Protein AF-A0A7K0G6G7-F1 (afdb_monomer_lite)

pLDDT: mean 78.41, std 18.88, range [44.56, 97.25]

Structure (mmCIF, N/CA/C/O backbone):
data_AF-A0A7K0G6G7-F1
#
_entry.id   AF-A0A7K0G6G7-F1
#
loop_
_atom_site.group_PDB
_atom_site.id
_atom_site.type_symbol
_atom_site.label_atom_id
_atom_site.label_alt_id
_atom_site.label_comp_id
_atom_site.label_asym_id
_atom_site.label_entity_id
_atom_site.label_seq_id
_atom_site.pdbx_PDB_ins_code
_atom_site.Cartn_x
_atom_site.Cartn_y
_atom_site.Cartn_z
_atom_site.occupancy
_atom_site.B_iso_or_equiv
_atom_site.auth_seq_id
_atom_site.auth_comp_id
_atom_site.auth_asym_id
_atom_site.auth_atom_id
_atom_site.pdbx_PDB_model_num
ATOM 1 N N . MET A 1 1 ? -9.820 31.672 31.619 1.00 44.56 1 MET A N 1
ATOM 2 C CA . MET A 1 1 ? -11.009 30.948 31.112 1.00 44.56 1 MET A CA 1
ATOM 3 C C . MET A 1 1 ? -11.027 31.130 29.596 1.00 44.56 1 MET A C 1
ATOM 5 O O . MET A 1 1 ? -11.254 32.236 29.153 1.00 44.56 1 MET A O 1
ATOM 9 N N . GLY A 1 2 ? -10.644 30.194 28.730 1.00 53.09 2 GLY A N 1
ATOM 10 C CA . GLY A 1 2 ? -10.609 28.737 28.858 1.00 53.09 2 GLY A CA 1
ATOM 11 C C . GLY A 1 2 ? -11.528 28.013 27.857 1.00 53.09 2 GLY A C 1
ATOM 12 O O . GLY A 1 2 ? -11.824 26.853 28.102 1.00 53.09 2 GLY A O 1
ATOM 13 N N . PHE A 1 3 ? -12.001 28.665 26.779 1.00 50.81 3 PHE A N 1
ATOM 14 C CA . PHE A 1 3 ? -13.060 28.095 25.923 1.00 50.81 3 PHE A CA 1
ATOM 15 C C . PHE A 1 3 ? -12.810 28.045 24.403 1.00 50.81 3 PHE A C 1
ATOM 17 O O . PHE A 1 3 ? -13.583 27.388 23.718 1.00 50.81 3 PHE A O 1
ATOM 24 N N . PHE A 1 4 ? -11.732 28.624 23.855 1.00 47.72 4 PHE A N 1
ATOM 25 C CA . PHE A 1 4 ? -11.501 28.607 22.392 1.00 47.72 4 PHE A CA 1
ATOM 26 C C . PHE A 1 4 ? -10.406 27.641 21.906 1.00 47.72 4 PHE A C 1
ATOM 28 O O . PHE A 1 4 ? -10.334 27.345 20.719 1.00 47.72 4 PHE A O 1
ATOM 35 N N . SER A 1 5 ? -9.588 27.074 22.796 1.00 47.06 5 SER A N 1
ATOM 36 C CA . SER A 1 5 ? -8.459 26.202 22.422 1.00 47.06 5 SER A CA 1
ATOM 37 C C . SER A 1 5 ? -8.811 24.716 22.243 1.00 47.06 5 SER A C 1
ATOM 39 O O . SER A 1 5 ? -7.920 23.899 22.033 1.00 47.06 5 SER A O 1
ATOM 41 N N . LYS A 1 6 ? -10.096 24.339 22.324 1.00 48.56 6 LYS A N 1
ATOM 42 C CA . LYS A 1 6 ? -10.555 22.939 22.198 1.00 48.56 6 LYS A CA 1
ATOM 43 C C . LYS A 1 6 ? -11.407 22.643 20.959 1.00 48.56 6 LYS A C 1
ATOM 45 O O . LYS A 1 6 ? -11.792 21.493 20.785 1.00 48.56 6 LYS A O 1
ATOM 50 N N . LEU A 1 7 ? -11.677 23.631 20.100 1.00 51.59 7 LEU A N 1
ATOM 51 C CA . LEU A 1 7 ? -12.555 23.450 18.932 1.00 51.59 7 LEU A CA 1
ATOM 52 C C . LEU A 1 7 ? -11.820 22.976 17.662 1.00 51.59 7 LEU A C 1
ATOM 54 O O . LEU A 1 7 ? -12.445 22.431 16.765 1.00 51.59 7 LEU A O 1
ATOM 58 N N . PHE A 1 8 ? -10.493 23.123 17.614 1.00 49.69 8 PHE A N 1
ATOM 59 C CA . PHE A 1 8 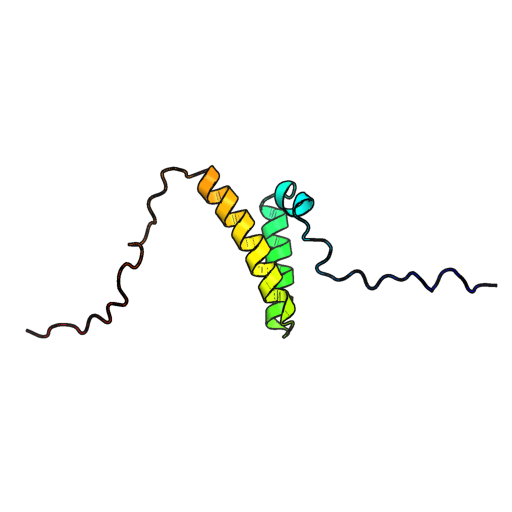? -9.630 22.663 16.517 1.00 49.69 8 PHE A CA 1
ATOM 60 C C . PHE A 1 8 ? -8.669 21.565 16.976 1.00 49.69 8 PHE A C 1
ATOM 62 O O . PHE A 1 8 ? -7.504 21.535 16.586 1.00 49.69 8 PHE A O 1
ATOM 69 N N . LYS A 1 9 ? -9.133 20.628 17.809 1.00 47.81 9 LYS A N 1
ATOM 70 C CA . LYS A 1 9 ? -8.472 19.322 17.830 1.00 47.81 9 LYS A CA 1
ATOM 71 C C . LYS A 1 9 ? -8.975 18.602 16.587 1.00 47.81 9 LYS A C 1
ATOM 73 O O . LYS A 1 9 ? -9.926 17.833 16.671 1.00 47.81 9 LYS A O 1
ATOM 78 N N . GLY A 1 10 ? -8.432 19.010 15.434 1.00 47.16 10 GLY A N 1
ATOM 79 C CA . GLY A 1 10 ? -8.714 18.385 14.156 1.00 47.16 10 GLY A CA 1
ATOM 80 C C . GLY A 1 10 ? -8.605 16.889 14.373 1.00 47.16 10 GLY A C 1
ATOM 81 O O . GLY A 1 10 ? -7.608 16.410 14.917 1.00 47.16 10 GLY A O 1
ATOM 82 N N . SER A 1 11 ? -9.667 16.161 14.058 1.00 49.06 11 SER A N 1
ATOM 83 C CA . SER A 1 11 ? -9.514 14.755 13.746 1.00 49.06 11 SER A CA 1
ATOM 84 C C . SER A 1 11 ? -8.616 14.732 12.514 1.00 49.06 11 SER A C 1
ATOM 86 O O . SER A 1 11 ? -9.127 14.824 11.404 1.00 49.06 11 SER A O 1
ATOM 88 N N . GLU A 1 12 ? -7.295 14.777 12.716 1.00 68.00 12 GLU A N 1
ATOM 89 C CA . GLU A 1 12 ? -6.324 14.537 11.657 1.00 68.00 12 GLU A CA 1
ATOM 90 C C . GLU A 1 12 ? -6.697 13.169 11.119 1.00 68.00 12 GLU A C 1
ATOM 92 O O . GLU A 1 12 ? -6.569 12.157 11.820 1.00 68.00 12 GLU A O 1
ATOM 97 N N . ASP A 1 13 ? -7.306 13.161 9.936 1.00 81.38 13 ASP A N 1
ATOM 98 C CA . ASP A 1 13 ? -7.620 11.915 9.289 1.00 81.38 13 ASP A CA 1
ATOM 99 C C . ASP A 1 13 ? -6.275 11.203 9.120 1.00 81.38 13 ASP A C 1
ATOM 101 O O . ASP A 1 13 ? -5.338 11.803 8.577 1.00 81.38 13 ASP A O 1
ATOM 105 N N . PRO A 1 14 ? -6.118 9.958 9.609 1.00 81.25 14 PRO A N 1
ATOM 106 C CA . PRO A 1 14 ? -4.845 9.252 9.510 1.00 81.25 14 PRO A CA 1
ATOM 107 C C . PRO A 1 14 ? -4.351 9.140 8.060 1.00 81.25 14 PRO A C 1
ATOM 109 O O . PRO A 1 14 ? -3.177 8.849 7.844 1.00 81.25 14 PRO A O 1
ATOM 112 N N . TYR A 1 15 ? -5.229 9.381 7.083 1.00 86.94 15 TYR A N 1
ATOM 113 C CA . TYR A 1 15 ? -4.932 9.345 5.667 1.00 86.94 15 TYR A CA 1
ATOM 114 C C . TYR A 1 15 ? -4.607 10.701 5.014 1.00 86.94 15 TYR A C 1
ATOM 116 O O . TYR A 1 15 ? -4.101 10.699 3.889 1.00 86.94 15 TYR A O 1
ATOM 124 N N . ASP A 1 16 ? -4.807 11.841 5.690 1.00 88.81 16 ASP A N 1
ATOM 125 C CA . ASP A 1 16 ? -4.536 13.181 5.127 1.00 88.81 16 ASP A CA 1
ATOM 126 C C . ASP A 1 16 ? -3.051 13.387 4.772 1.00 88.81 16 ASP A C 1
ATOM 128 O O . ASP A 1 16 ? -2.712 14.189 3.900 1.00 88.81 16 ASP A O 1
ATOM 132 N N . LYS A 1 17 ? -2.148 12.622 5.403 1.00 86.69 17 LYS A N 1
ATOM 133 C CA . LYS A 1 17 ? -0.704 12.629 5.117 1.00 86.69 17 LYS A CA 1
ATOM 134 C C . LYS A 1 17 ? -0.386 12.203 3.676 1.00 86.69 17 LYS A C 1
ATOM 136 O O . LYS A 1 17 ? 0.579 12.705 3.098 1.00 86.69 17 LYS A O 1
ATOM 141 N N . TYR A 1 18 ? -1.180 11.312 3.074 1.00 89.00 18 TYR A N 1
ATOM 142 C CA . TYR A 1 18 ? -0.872 10.642 1.799 1.00 89.00 18 TYR A CA 1
ATOM 143 C C . TYR A 1 18 ? -1.197 11.498 0.562 1.00 89.00 18 TYR A C 1
ATOM 145 O O . TYR A 1 18 ? -1.821 11.048 -0.399 1.00 89.00 18 TYR A O 1
ATOM 153 N N . THR A 1 19 ? -0.760 12.756 0.582 1.00 92.06 19 THR A N 1
ATOM 154 C CA . THR A 1 19 ? -0.862 13.683 -0.550 1.00 92.06 19 THR A CA 1
ATOM 155 C C . THR A 1 19 ? 0.123 13.325 -1.665 1.00 92.06 19 THR A C 1
ATOM 157 O O . THR A 1 19 ? 1.164 12.710 -1.428 1.00 92.06 19 THR A O 1
ATOM 160 N N . TYR A 1 20 ? -0.161 13.776 -2.890 1.00 90.25 20 TYR A N 1
ATOM 161 C CA . TYR A 1 20 ? 0.741 13.600 -4.036 1.00 90.25 20 TYR A CA 1
ATOM 162 C C . TYR A 1 20 ? 2.155 14.151 -3.777 1.00 90.25 20 TYR A C 1
ATOM 164 O O . TYR A 1 20 ? 3.151 13.518 -4.128 1.00 90.25 20 TYR A O 1
ATOM 172 N N . ASP A 1 21 ? 2.251 15.309 -3.122 1.00 92.44 21 ASP A N 1
ATOM 173 C CA . ASP A 1 21 ? 3.534 15.934 -2.804 1.00 92.44 21 ASP A CA 1
ATOM 174 C C . ASP A 1 21 ? 4.351 15.110 -1.811 1.00 92.44 21 ASP A C 1
ATOM 176 O O . ASP A 1 21 ? 5.569 14.998 -1.973 1.00 92.44 21 ASP A O 1
ATOM 180 N N . TRP A 1 22 ? 3.695 14.527 -0.804 1.00 94.69 22 TRP A N 1
ATOM 181 C CA . TRP A 1 22 ? 4.349 13.625 0.139 1.00 94.69 22 TRP A CA 1
ATOM 182 C C . TRP A 1 22 ? 4.818 12.354 -0.577 1.00 94.69 22 TRP A C 1
ATOM 184 O O . TRP A 1 22 ? 6.009 12.052 -0.560 1.00 94.69 22 TRP A O 1
ATOM 194 N N . LEU A 1 23 ? 3.928 11.700 -1.334 1.00 94.19 23 LEU A N 1
ATOM 195 C CA . LEU A 1 23 ? 4.236 10.486 -2.100 1.00 94.19 23 LEU A CA 1
ATOM 196 C C . LEU A 1 23 ? 5.436 10.657 -3.026 1.00 94.19 23 LEU A C 1
ATOM 198 O O . LEU A 1 23 ? 6.217 9.728 -3.179 1.00 94.19 23 LEU A O 1
ATOM 202 N N . LYS A 1 24 ? 5.609 11.829 -3.644 1.00 91.75 24 LYS A N 1
ATOM 203 C CA . LYS A 1 24 ? 6.725 12.098 -4.561 1.00 91.75 24 LYS A CA 1
ATOM 204 C C . LYS A 1 24 ? 8.044 12.395 -3.841 1.00 91.75 24 LYS A C 1
ATOM 206 O O . LYS A 1 24 ? 9.105 12.124 -4.399 1.00 91.75 24 LYS A O 1
ATOM 211 N N . LYS A 1 25 ? 7.990 12.989 -2.646 1.00 94.38 25 LYS A N 1
ATOM 212 C CA . LYS A 1 25 ? 9.176 13.407 -1.879 1.00 94.38 25 LYS A CA 1
ATOM 213 C C . LYS A 1 25 ? 9.687 12.322 -0.934 1.00 94.38 25 LYS A C 1
ATOM 215 O O . LYS A 1 25 ? 10.878 12.318 -0.638 1.00 94.38 25 LYS A O 1
ATOM 220 N N . SER A 1 26 ? 8.819 11.421 -0.478 1.00 94.94 26 SER A N 1
ATOM 221 C CA . SER A 1 26 ? 9.191 10.397 0.496 1.00 94.94 26 SER A CA 1
ATOM 222 C C . SER A 1 26 ? 10.171 9.365 -0.070 1.00 94.94 26 SER A C 1
ATOM 224 O O . SER A 1 26 ? 10.016 8.929 -1.223 1.00 94.94 26 SER A O 1
ATOM 226 N N . PRO A 1 27 ? 11.181 8.956 0.719 1.00 94.25 27 PRO A N 1
ATOM 227 C CA . PRO A 1 27 ? 12.087 7.873 0.360 1.00 94.25 27 PRO A CA 1
ATOM 228 C C . PRO A 1 27 ? 11.351 6.528 0.336 1.00 94.25 27 PRO A C 1
ATOM 230 O O . PRO A 1 27 ? 10.267 6.385 0.899 1.00 94.25 27 PRO A O 1
ATOM 233 N N . GLU A 1 28 ? 11.939 5.538 -0.334 1.00 90.81 28 GLU A N 1
ATOM 234 C CA . GLU A 1 28 ? 11.331 4.209 -0.488 1.00 90.81 28 GLU A CA 1
ATOM 235 C C . GLU A 1 28 ? 11.087 3.509 0.858 1.00 90.81 28 GLU A C 1
ATOM 237 O O . GLU A 1 28 ? 10.007 2.965 1.062 1.00 90.81 28 GLU A O 1
ATOM 242 N N . GLU A 1 29 ? 12.023 3.631 1.803 1.00 93.75 29 GLU A N 1
ATOM 243 C CA . GLU A 1 29 ? 11.890 3.094 3.166 1.00 93.75 29 GLU A CA 1
ATOM 244 C C . GLU A 1 29 ? 10.678 3.684 3.907 1.00 93.75 29 GLU A C 1
ATOM 246 O O . GLU A 1 29 ? 9.889 2.943 4.489 1.00 93.75 29 GLU A O 1
ATOM 251 N N . GLU A 1 30 ? 10.459 5.005 3.823 1.00 94.69 30 GLU A N 1
ATOM 252 C CA . GLU A 1 30 ? 9.296 5.649 4.457 1.00 94.69 30 GLU A CA 1
ATOM 253 C C . GLU A 1 30 ? 7.984 5.189 3.803 1.00 94.69 30 GLU A C 1
ATOM 255 O O . GLU A 1 30 ? 6.986 4.974 4.493 1.00 94.69 30 GLU A O 1
ATOM 260 N N . LEU A 1 31 ? 7.973 5.003 2.476 1.00 93.69 31 LEU A N 1
ATOM 261 C CA . LEU A 1 31 ? 6.804 4.463 1.779 1.00 93.69 31 LEU A CA 1
ATOM 262 C C . LEU A 1 31 ? 6.479 3.039 2.247 1.00 93.69 31 LEU A C 1
ATOM 264 O O . LEU A 1 31 ? 5.301 2.724 2.407 1.00 93.69 31 LEU A O 1
ATOM 268 N N . ASP A 1 32 ? 7.486 2.199 2.492 1.00 93.69 32 ASP A N 1
ATOM 269 C CA . ASP A 1 32 ? 7.296 0.834 2.992 1.00 93.69 32 ASP A CA 1
ATOM 270 C C . ASP A 1 32 ? 6.796 0.783 4.434 1.00 93.69 32 ASP A C 1
ATOM 272 O O . ASP A 1 32 ? 5.854 0.045 4.739 1.00 93.69 32 ASP A O 1
ATOM 276 N N . GLU A 1 33 ? 7.360 1.611 5.311 1.00 95.69 33 GLU A N 1
ATOM 277 C CA . GLU A 1 33 ? 6.893 1.729 6.692 1.00 95.69 33 GLU A CA 1
ATOM 278 C C . GLU A 1 33 ? 5.436 2.198 6.766 1.00 95.69 33 GLU A C 1
ATOM 280 O O . GLU A 1 33 ? 4.625 1.641 7.510 1.00 95.69 33 GLU A O 1
ATOM 285 N N . GLU A 1 34 ? 5.079 3.230 6.000 1.00 94.69 34 GLU A N 1
ATOM 286 C CA . GLU A 1 34 ? 3.713 3.753 5.972 1.00 94.69 34 GLU A CA 1
ATOM 287 C C . GLU A 1 34 ? 2.739 2.764 5.340 1.00 94.69 34 GLU A C 1
ATOM 289 O O . GLU A 1 34 ? 1.647 2.549 5.872 1.00 94.69 34 GLU A O 1
ATOM 294 N N . ARG A 1 35 ? 3.145 2.0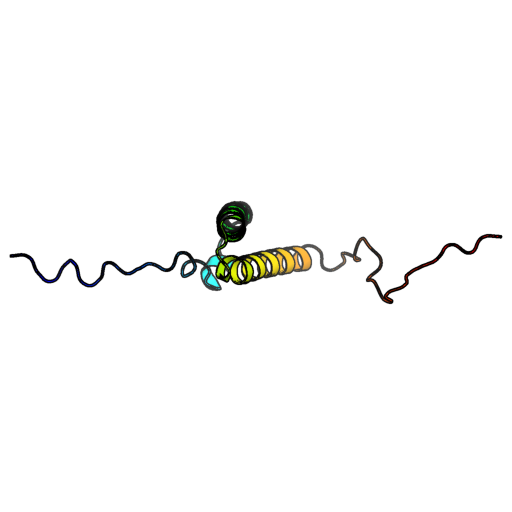86 4.264 1.00 95.56 35 ARG A N 1
ATOM 295 C CA . ARG A 1 35 ? 2.358 1.010 3.664 1.00 95.56 35 ARG A CA 1
ATOM 296 C C . ARG A 1 35 ? 2.032 -0.080 4.680 1.00 95.56 35 ARG A C 1
ATOM 298 O O . ARG A 1 35 ? 0.886 -0.523 4.731 1.00 95.56 35 ARG A O 1
ATOM 305 N N . GLU A 1 36 ? 2.991 -0.489 5.511 1.00 97.25 36 GLU A N 1
ATOM 306 C CA . GLU A 1 36 ? 2.749 -1.503 6.543 1.00 97.25 36 GLU A CA 1
ATOM 307 C C . GLU A 1 36 ? 1.764 -1.014 7.614 1.00 97.25 36 GLU A C 1
ATOM 309 O O . GLU A 1 36 ? 0.861 -1.757 8.006 1.00 97.25 36 GLU A O 1
ATOM 314 N N . LYS A 1 37 ? 1.840 0.258 8.028 1.00 95.50 37 LYS A N 1
ATOM 315 C CA . LYS A 1 37 ? 0.851 0.849 8.951 1.00 95.50 37 LYS A CA 1
ATOM 316 C C . LYS A 1 37 ? -0.561 0.800 8.368 1.00 95.50 37 LYS A C 1
ATOM 318 O O . LYS A 1 37 ? -1.502 0.426 9.071 1.00 95.50 37 LYS A O 1
ATOM 323 N N . ILE A 1 38 ? -0.723 1.150 7.092 1.00 94.88 38 ILE A N 1
ATOM 324 C CA . ILE A 1 38 ? -2.023 1.090 6.410 1.00 94.88 38 ILE A CA 1
ATOM 325 C C . ILE A 1 38 ? -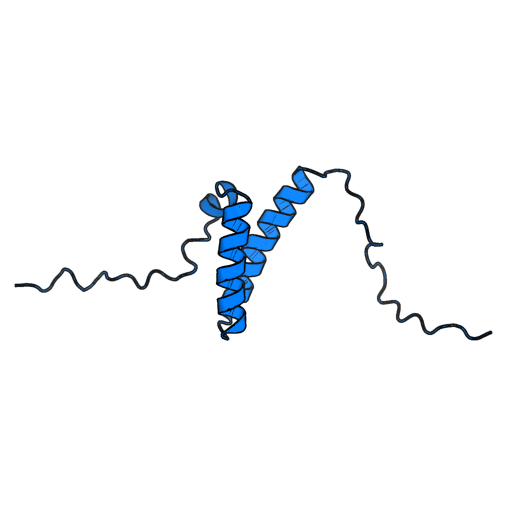2.480 -0.366 6.256 1.00 94.88 38 ILE A C 1
ATOM 327 O O . ILE A 1 38 ? -3.650 -0.664 6.486 1.00 94.88 38 ILE A O 1
ATOM 331 N N . ARG A 1 39 ? -1.571 -1.300 5.945 1.00 96.56 39 ARG A N 1
ATOM 332 C CA . ARG A 1 39 ? -1.889 -2.733 5.844 1.00 96.56 39 ARG A CA 1
ATOM 333 C C . ARG A 1 39 ? -2.436 -3.270 7.162 1.00 96.56 39 ARG A C 1
ATOM 335 O O . ARG A 1 39 ? -3.439 -3.978 7.159 1.00 96.56 39 ARG A O 1
ATOM 342 N N . LEU A 1 40 ? -1.824 -2.902 8.287 1.00 97.06 40 LEU A N 1
ATOM 343 C CA . LEU A 1 40 ? -2.311 -3.276 9.615 1.00 97.06 40 LEU A CA 1
ATOM 344 C C . LEU A 1 40 ? -3.696 -2.680 9.910 1.00 97.06 40 LEU A C 1
ATOM 346 O O . LEU A 1 40 ? -4.549 -3.388 10.443 1.00 97.06 40 LEU A O 1
ATOM 350 N N . ARG A 1 41 ? -3.964 -1.429 9.505 1.00 94.75 41 ARG A N 1
ATOM 351 C CA . ARG A 1 41 ? -5.307 -0.820 9.605 1.00 94.75 41 ARG A CA 1
ATOM 352 C C . ARG A 1 41 ? -6.337 -1.573 8.767 1.00 94.75 41 ARG A C 1
ATOM 354 O O . ARG A 1 41 ? -7.402 -1.910 9.282 1.00 94.75 41 ARG A O 1
ATOM 361 N N . HIS A 1 42 ? -5.995 -1.918 7.529 1.00 95.12 42 HIS A N 1
ATOM 362 C CA . HIS A 1 42 ? -6.846 -2.735 6.668 1.00 95.12 42 HIS A CA 1
ATOM 363 C C . HIS A 1 42 ? -7.158 -4.089 7.323 1.00 95.12 42 HIS A C 1
ATOM 365 O O . HIS A 1 42 ? -8.317 -4.475 7.438 1.00 95.12 42 HIS A O 1
ATOM 371 N N . CYS A 1 43 ? -6.138 -4.775 7.854 1.00 95.12 43 CYS A N 1
ATOM 372 C CA . CYS A 1 43 ? -6.314 -6.029 8.591 1.00 95.12 43 CYS A CA 1
ATOM 373 C C . CYS A 1 43 ? -7.154 -5.880 9.870 1.00 95.12 43 CYS A C 1
ATOM 375 O O . CYS A 1 43 ? -7.747 -6.859 10.313 1.00 95.12 43 CYS A O 1
ATOM 377 N N . SER A 1 44 ? -7.222 -4.683 10.457 1.00 95.62 44 SER A N 1
ATOM 378 C CA . SER A 1 44 ? -8.084 -4.387 11.608 1.00 95.62 44 SER A CA 1
ATOM 379 C C . SER A 1 44 ? -9.537 -4.057 11.235 1.00 95.62 44 SER A C 1
ATOM 381 O O . SER A 1 44 ? -10.345 -3.811 12.127 1.00 95.62 44 SER A O 1
ATOM 383 N N . GLY A 1 45 ? -9.876 -4.074 9.940 1.00 93.69 45 GLY A N 1
ATOM 384 C CA . GLY A 1 45 ? -11.228 -3.825 9.433 1.00 93.69 45 GLY A CA 1
ATOM 385 C C . GLY A 1 45 ? -11.486 -2.392 8.963 1.00 93.69 45 GLY A C 1
ATOM 386 O O . GLY A 1 45 ? -12.640 -2.022 8.769 1.00 93.69 45 GLY A O 1
ATOM 387 N N . ASP A 1 46 ? -10.447 -1.572 8.778 1.00 95.12 46 ASP A N 1
ATOM 388 C CA . ASP A 1 46 ? -10.603 -0.246 8.174 1.00 95.12 46 ASP A CA 1
ATOM 389 C C . ASP A 1 46 ? -10.752 -0.366 6.648 1.00 95.12 46 ASP A C 1
ATOM 391 O O . ASP A 1 46 ? -9.776 -0.549 5.917 1.00 95.12 46 ASP A O 1
ATOM 395 N N . GLU A 1 47 ? -11.985 -0.241 6.161 1.00 92.88 47 GLU A N 1
ATOM 396 C CA . GLU A 1 47 ? -12.324 -0.337 4.735 1.00 92.88 47 GLU A CA 1
ATOM 397 C C . GLU A 1 47 ? -11.653 0.757 3.886 1.00 92.88 47 GLU A C 1
ATOM 399 O O . GLU A 1 47 ? -11.354 0.546 2.708 1.00 92.88 47 GLU A O 1
ATOM 404 N N . ARG A 1 48 ? -11.356 1.923 4.478 1.00 93.25 48 ARG A N 1
ATOM 405 C CA . ARG A 1 48 ? -10.719 3.044 3.769 1.00 93.25 48 ARG A CA 1
ATOM 406 C C . ARG A 1 48 ? -9.247 2.771 3.492 1.00 93.25 48 ARG A C 1
ATOM 408 O O . ARG A 1 48 ? -8.702 3.282 2.514 1.00 93.25 48 ARG A O 1
ATOM 415 N N . ALA A 1 49 ? -8.608 1.950 4.325 1.00 93.81 49 ALA A N 1
ATOM 416 C CA . ALA A 1 49 ? -7.189 1.633 4.229 1.00 93.81 49 ALA A CA 1
ATOM 417 C C . ALA A 1 49 ? -6.812 1.047 2.861 1.00 93.81 49 ALA A C 1
ATOM 419 O O . ALA A 1 49 ? -5.737 1.348 2.344 1.00 93.81 49 ALA A O 1
ATOM 420 N N . MET A 1 50 ? -7.704 0.268 2.237 1.00 93.56 50 MET A N 1
ATOM 421 C CA . MET A 1 50 ? -7.428 -0.344 0.936 1.00 93.56 50 MET A CA 1
ATOM 422 C C . MET A 1 50 ? -7.176 0.705 -0.155 1.00 93.56 50 MET A C 1
ATOM 424 O O . MET A 1 50 ? -6.213 0.595 -0.910 1.00 93.56 50 MET A O 1
ATOM 428 N N . HIS A 1 51 ? -7.973 1.776 -0.197 1.00 94.44 51 HIS A N 1
ATOM 429 C CA . HIS A 1 51 ? -7.741 2.874 -1.137 1.00 94.44 51 HIS A CA 1
ATOM 430 C C . HIS A 1 51 ? -6.335 3.476 -0.969 1.00 94.44 51 HIS A C 1
ATOM 432 O O . HIS A 1 51 ? -5.637 3.722 -1.950 1.00 94.44 51 HIS A O 1
ATOM 438 N N . HIS A 1 52 ? -5.884 3.666 0.271 1.00 94.56 52 HIS A N 1
ATOM 439 C CA . HIS A 1 52 ? -4.578 4.269 0.536 1.00 94.56 52 HIS A CA 1
ATOM 440 C C . HIS A 1 52 ? -3.402 3.307 0.305 1.00 94.56 52 HIS A C 1
ATOM 442 O O . HIS A 1 52 ? -2.329 3.763 -0.090 1.00 94.56 52 HIS A O 1
ATOM 448 N N . LEU A 1 53 ? -3.604 1.991 0.448 1.00 94.75 53 LEU A N 1
ATOM 449 C CA . LEU A 1 53 ? -2.631 0.988 -0.006 1.00 94.75 53 LEU A CA 1
ATOM 450 C C . LEU A 1 53 ? -2.400 1.083 -1.514 1.00 94.75 53 LEU A C 1
ATOM 452 O O . LEU A 1 53 ? -1.254 1.166 -1.948 1.00 94.75 53 LEU A O 1
ATOM 456 N N . ASP A 1 54 ? -3.476 1.135 -2.302 1.00 93.94 54 ASP A N 1
ATOM 457 C CA . ASP A 1 54 ? -3.395 1.251 -3.763 1.00 93.94 54 ASP A CA 1
ATOM 458 C C . ASP A 1 54 ? -2.680 2.541 -4.194 1.00 93.94 54 ASP A C 1
ATOM 460 O O . ASP A 1 54 ? -1.865 2.530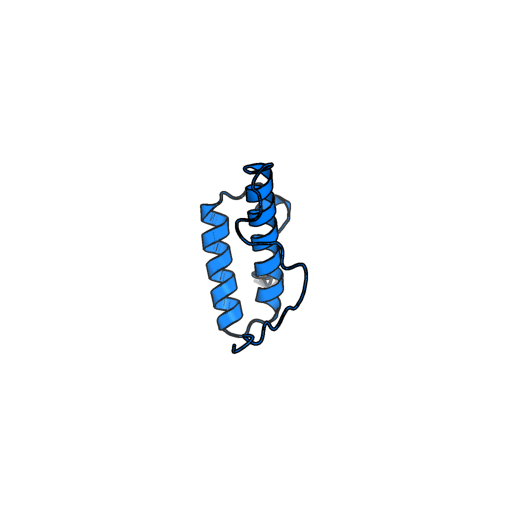 -5.115 1.00 93.94 54 ASP A O 1
ATOM 464 N N . VAL A 1 55 ? -2.907 3.651 -3.487 1.00 94.62 55 VAL A N 1
ATOM 465 C CA . VAL A 1 55 ? -2.199 4.914 -3.743 1.00 94.62 55 VAL A CA 1
ATOM 466 C C . VAL A 1 55 ? -0.680 4.768 -3.566 1.00 94.62 55 VAL A C 1
ATOM 468 O O . VAL A 1 55 ? 0.073 5.192 -4.448 1.00 94.62 55 VAL A O 1
ATOM 471 N N . ILE A 1 56 ? -0.216 4.151 -2.472 1.00 94.19 56 ILE A N 1
ATOM 472 C CA . ILE A 1 56 ? 1.223 3.928 -2.251 1.00 94.19 56 ILE A CA 1
ATOM 473 C C . ILE A 1 56 ? 1.780 2.923 -3.269 1.00 94.19 56 ILE A C 1
ATOM 475 O O . ILE A 1 56 ? 2.825 3.177 -3.872 1.00 94.19 56 ILE A O 1
ATOM 479 N N . ASP A 1 57 ? 1.072 1.822 -3.522 1.00 93.75 57 ASP A N 1
ATOM 480 C CA . ASP A 1 57 ? 1.509 0.775 -4.452 1.00 93.75 57 ASP A CA 1
ATOM 481 C C . ASP A 1 57 ? 1.648 1.301 -5.887 1.00 93.75 57 ASP A C 1
ATOM 483 O O . ASP A 1 57 ? 2.608 0.967 -6.590 1.00 93.75 57 ASP A O 1
ATOM 487 N N . ARG A 1 58 ? 0.753 2.195 -6.321 1.00 93.06 58 ARG A N 1
ATOM 488 C CA . ARG A 1 58 ? 0.863 2.874 -7.621 1.00 93.06 58 ARG A CA 1
ATOM 489 C C . ARG A 1 58 ? 2.093 3.760 -7.715 1.00 93.06 58 ARG A C 1
ATOM 491 O O . ARG A 1 58 ? 2.755 3.744 -8.752 1.00 93.06 58 ARG A O 1
ATOM 498 N N . GLU A 1 59 ? 2.411 4.517 -6.667 1.00 93.62 59 GLU A N 1
ATOM 499 C CA . GLU A 1 59 ? 3.608 5.360 -6.656 1.00 93.62 59 GLU A CA 1
ATOM 500 C C . GLU A 1 59 ? 4.882 4.508 -6.700 1.00 93.62 59 GLU A C 1
ATOM 502 O O . GLU A 1 59 ? 5.771 4.776 -7.513 1.00 93.62 59 GLU A O 1
ATOM 507 N N . LYS A 1 60 ? 4.948 3.427 -5.913 1.00 91.19 60 LYS A N 1
ATOM 508 C CA . LYS A 1 60 ? 6.067 2.475 -5.966 1.00 91.19 60 LYS A CA 1
ATOM 509 C C . LYS A 1 60 ? 6.218 1.852 -7.356 1.00 91.19 60 LYS A C 1
ATOM 511 O O . LYS A 1 60 ? 7.314 1.840 -7.910 1.00 91.19 60 LYS A O 1
ATOM 516 N N . ASN A 1 61 ? 5.118 1.411 -7.966 1.00 89.12 61 ASN A N 1
ATOM 517 C CA . ASN A 1 61 ? 5.125 0.846 -9.316 1.00 89.12 61 ASN A CA 1
ATOM 518 C C . ASN A 1 61 ? 5.559 1.882 -10.371 1.00 89.12 61 ASN A C 1
ATOM 520 O O . ASN A 1 61 ? 6.352 1.578 -11.261 1.00 89.12 61 ASN A O 1
ATOM 524 N N . ARG A 1 62 ? 5.107 3.139 -10.253 1.00 91.19 62 ARG A N 1
ATOM 525 C CA . ARG A 1 62 ? 5.546 4.244 -11.121 1.00 91.19 62 ARG A CA 1
ATOM 526 C C . ARG A 1 62 ? 7.060 4.452 -11.037 1.00 91.19 62 ARG A C 1
ATOM 528 O O . ARG A 1 62 ? 7.701 4.598 -12.076 1.00 91.19 62 ARG A O 1
ATOM 535 N N . ARG A 1 63 ? 7.627 4.452 -9.824 1.00 90.56 63 ARG A N 1
ATOM 536 C CA . ARG A 1 63 ? 9.078 4.573 -9.593 1.00 90.56 63 ARG A CA 1
ATOM 537 C C . ARG A 1 63 ? 9.842 3.386 -10.175 1.00 90.56 63 ARG A C 1
ATOM 539 O O . ARG A 1 63 ? 10.821 3.600 -10.881 1.00 90.56 63 ARG A O 1
ATOM 546 N N . TYR A 1 64 ? 9.354 2.167 -9.949 1.00 86.81 64 TYR A N 1
ATOM 547 C CA . TYR A 1 64 ? 9.945 0.944 -10.491 1.00 86.81 64 TYR A CA 1
ATOM 548 C C . TYR A 1 64 ? 9.991 0.955 -12.025 1.00 86.81 64 TYR A C 1
ATOM 550 O O . TYR A 1 64 ? 11.044 0.735 -12.615 1.00 86.81 64 TYR A O 1
ATOM 558 N N . LYS A 1 65 ? 8.877 1.298 -12.685 1.00 86.44 65 LYS A N 1
ATOM 559 C CA . LYS A 1 65 ? 8.816 1.419 -14.152 1.00 86.44 65 LYS A CA 1
ATOM 560 C C . LYS A 1 65 ? 9.734 2.511 -14.696 1.00 86.44 65 LYS A C 1
ATOM 562 O O . LYS A 1 65 ? 10.290 2.353 -15.774 1.00 86.44 65 LYS A O 1
ATOM 567 N N . ALA A 1 66 ? 9.894 3.616 -13.967 1.00 87.56 66 ALA A N 1
ATOM 568 C CA . ALA A 1 66 ? 10.800 4.688 -14.369 1.00 87.56 66 ALA A CA 1
ATOM 569 C C . ALA A 1 66 ? 12.279 4.269 -14.290 1.00 87.56 66 ALA A C 1
ATOM 571 O O . ALA A 1 66 ? 13.072 4.724 -15.110 1.00 87.56 66 ALA A O 1
ATOM 572 N N . SER A 1 67 ? 12.652 3.411 -13.332 1.00 86.19 67 SER A N 1
ATOM 573 C CA . SER A 1 67 ? 14.013 2.867 -13.220 1.00 86.19 67 SER A CA 1
ATOM 574 C C . SER A 1 67 ? 14.256 1.626 -14.083 1.00 86.19 67 SER A C 1
ATOM 576 O O . SER A 1 67 ? 15.408 1.310 -14.364 1.00 86.19 67 SER A O 1
ATOM 578 N N . HIS A 1 68 ? 13.194 0.956 -14.539 1.00 80.00 68 HIS A N 1
ATOM 579 C CA . HIS A 1 68 ? 13.253 -0.235 -15.387 1.00 80.00 68 HIS A CA 1
ATOM 580 C C . HIS A 1 68 ? 12.377 -0.059 -16.643 1.00 80.00 68 HIS A C 1
ATOM 582 O O . HIS A 1 68 ? 11.374 -0.759 -16.797 1.00 80.00 68 HIS A O 1
ATOM 588 N N . PRO A 1 69 ? 12.721 0.875 -17.549 1.00 75.31 69 PRO A N 1
ATOM 589 C CA . PRO A 1 69 ? 11.916 1.145 -18.743 1.00 75.31 69 PRO A CA 1
ATOM 590 C C . PRO A 1 69 ? 11.831 -0.063 -19.690 1.00 75.31 69 PRO A C 1
ATOM 592 O O . PRO A 1 69 ? 10.804 -0.252 -20.337 1.00 75.31 69 PRO A O 1
ATOM 595 N N . ASP A 1 70 ? 12.869 -0.905 -19.700 1.00 76.44 70 ASP A N 1
ATOM 596 C CA . ASP A 1 70 ? 12.977 -2.110 -20.533 1.00 76.44 70 ASP A CA 1
ATOM 597 C C . ASP A 1 70 ? 12.675 -3.402 -19.753 1.00 76.44 70 ASP A C 1
ATOM 599 O O . ASP A 1 70 ? 12.981 -4.500 -20.217 1.00 76.44 70 ASP A O 1
ATOM 603 N N . SER A 1 71 ? 12.110 -3.299 -18.542 1.00 68.19 71 SER A N 1
ATOM 604 C CA . SER A 1 71 ? 11.673 -4.478 -17.789 1.00 68.19 71 SER A CA 1
ATOM 605 C C . SER A 1 71 ? 10.534 -5.149 -18.554 1.00 68.19 71 SER A C 1
ATOM 607 O O . SER A 1 71 ? 9.374 -4.734 -18.453 1.00 68.19 71 SER A O 1
ATOM 609 N N . GLU A 1 72 ? 10.845 -6.222 -19.278 1.00 62.09 72 GLU A N 1
ATOM 610 C CA . GLU A 1 72 ? 9.816 -7.159 -19.702 1.00 62.09 72 GLU A CA 1
ATOM 611 C C . GLU A 1 72 ? 9.130 -7.721 -18.449 1.00 62.09 72 GLU A C 1
ATOM 613 O O . GLU A 1 72 ? 9.801 -8.028 -17.457 1.00 62.09 72 GLU A O 1
ATOM 618 N N . PRO A 1 73 ? 7.792 -7.830 -18.434 1.00 60.00 73 PRO A N 1
ATOM 619 C CA . PRO A 1 73 ? 7.109 -8.467 -17.324 1.00 60.00 73 PRO A CA 1
ATOM 620 C C . PRO A 1 73 ? 7.671 -9.886 -17.171 1.00 60.00 73 PRO A C 1
ATOM 622 O O . PRO A 1 73 ? 7.561 -10.707 -18.075 1.00 60.00 73 PRO A O 1
ATOM 625 N N . GLY A 1 74 ? 8.282 -10.175 -16.015 1.00 56.25 74 GLY A N 1
ATOM 626 C CA . GLY A 1 74 ? 8.909 -11.475 -15.720 1.00 56.25 74 GLY A CA 1
ATOM 627 C C . GLY A 1 74 ? 7.932 -12.659 -15.678 1.00 56.25 74 GLY A C 1
ATOM 628 O O . GLY A 1 74 ? 8.336 -13.793 -15.444 1.00 56.25 74 GLY A O 1
ATOM 629 N N . TYR A 1 75 ? 6.650 -12.389 -15.915 1.00 54.91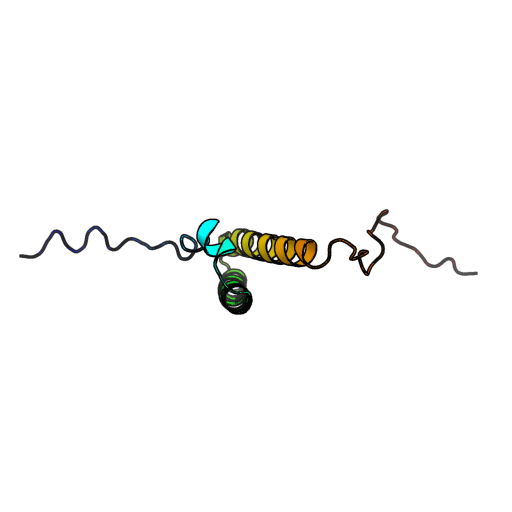 75 TYR A N 1
ATOM 630 C CA . TYR A 1 75 ? 5.603 -13.359 -16.173 1.00 54.91 75 TYR A CA 1
ATOM 631 C C . TYR A 1 75 ? 4.932 -12.992 -17.496 1.00 54.91 75 TYR A C 1
ATOM 633 O O . TYR A 1 75 ? 4.763 -11.798 -17.770 1.00 54.91 75 TYR A O 1
ATOM 641 N N . PRO A 1 76 ? 4.489 -13.979 -18.295 1.00 59.84 76 PRO A N 1
ATOM 642 C CA . PRO A 1 76 ? 3.644 -13.701 -19.444 1.00 59.84 76 PRO A CA 1
ATOM 643 C C . PRO A 1 76 ? 2.494 -12.804 -18.992 1.00 59.84 76 PRO A C 1
ATOM 645 O O . PRO A 1 76 ? 1.778 -13.148 -18.050 1.00 59.84 76 PRO A O 1
ATOM 648 N N . VAL A 1 77 ? 2.323 -11.647 -19.637 1.00 54.22 77 VAL A N 1
ATOM 649 C CA . VAL A 1 77 ? 1.122 -10.830 -19.437 1.00 54.22 77 VAL A CA 1
ATOM 650 C C . VAL A 1 77 ? -0.037 -11.763 -19.738 1.00 54.22 77 VAL A C 1
ATOM 652 O O . VAL A 1 77 ? -0.126 -12.238 -20.870 1.00 54.22 77 VAL A O 1
ATOM 655 N N . HIS A 1 78 ? -0.836 -12.118 -18.727 1.00 54.50 78 HIS A N 1
ATOM 656 C CA . HIS A 1 78 ? -1.922 -13.078 -18.888 1.00 54.50 78 HIS A CA 1
ATOM 657 C C . HIS A 1 78 ? -2.846 -12.558 -19.985 1.00 54.50 78 HIS A C 1
ATOM 659 O O . HIS A 1 78 ? -3.641 -11.649 -19.763 1.00 54.50 78 HIS A O 1
ATOM 665 N N . ARG A 1 79 ? -2.676 -13.074 -21.202 1.00 52.66 79 ARG A N 1
ATOM 666 C CA . ARG A 1 79 ? -3.462 -12.629 -22.348 1.00 52.66 79 ARG A CA 1
ATOM 667 C C . ARG A 1 79 ? -4.846 -13.251 -22.326 1.00 52.66 79 ARG A C 1
ATOM 669 O O . ARG A 1 79 ? -5.762 -12.698 -22.915 1.00 52.66 79 ARG A O 1
ATOM 676 N N . GLU A 1 80 ? -5.010 -14.377 -21.642 1.00 56.94 80 GLU A N 1
ATOM 677 C CA . GLU A 1 80 ? -6.180 -15.228 -21.787 1.00 56.94 80 GLU A CA 1
ATOM 678 C C . GLU A 1 80 ? -6.410 -15.926 -20.444 1.00 56.94 80 GLU A C 1
ATOM 680 O O . GLU A 1 80 ? -5.477 -16.487 -19.864 1.00 56.94 80 GLU A O 1
ATOM 685 N N . HIS A 1 81 ? -7.637 -15.872 -19.923 1.00 56.72 81 HIS A N 1
ATOM 686 C CA . HIS A 1 81 ? -8.088 -16.715 -18.816 1.00 56.72 81 HIS A CA 1
ATOM 687 C C . HIS A 1 81 ? -8.109 -18.181 -19.283 1.00 56.72 81 HIS A C 1
ATOM 689 O O . HIS A 1 81 ? -9.161 -18.750 -19.556 1.00 56.72 81 HIS A O 1
ATOM 695 N N . GLY A 1 82 ? -6.929 -18.776 -19.430 1.00 49.91 82 GLY A N 1
ATOM 696 C CA . GLY A 1 82 ? -6.737 -20.163 -19.818 1.00 49.91 82 GLY A CA 1
ATOM 697 C C . GLY A 1 82 ? -6.741 -21.050 -18.586 1.00 49.91 82 GLY A C 1
ATOM 698 O O . GLY A 1 82 ? -5.688 -21.315 -18.009 1.00 49.91 82 GLY A O 1
ATOM 699 N N . TRP A 1 83 ? -7.919 -21.534 -18.193 1.00 51.75 83 TRP A N 1
ATOM 700 C CA . TRP A 1 83 ? -8.004 -22.802 -17.473 1.00 51.75 83 TRP A CA 1
ATOM 701 C C . TRP A 1 83 ? -7.488 -23.891 -18.418 1.00 51.75 83 TRP A C 1
ATOM 703 O O . TRP A 1 83 ? -8.254 -24.457 -19.192 1.00 51.75 83 TRP A O 1
ATOM 713 N N . TYR A 1 84 ? -6.184 -24.153 -18.411 1.00 56.16 84 TYR A N 1
ATOM 714 C CA . TYR A 1 84 ? -5.648 -25.327 -19.087 1.00 56.16 84 TYR A CA 1
ATOM 715 C C . TYR A 1 84 ? -5.965 -26.550 -18.225 1.00 56.16 84 TYR A C 1
ATOM 717 O O . TYR A 1 84 ? -5.271 -26.848 -17.255 1.00 56.16 84 TYR A O 1
ATOM 725 N N . LEU A 1 85 ? -7.051 -27.240 -18.578 1.00 50.78 85 LEU A N 1
ATOM 726 C CA . LEU A 1 85 ? -7.168 -28.673 -18.327 1.00 50.78 85 LEU A CA 1
ATOM 727 C C . LEU A 1 85 ? -5.961 -29.357 -18.995 1.00 50.78 85 LEU A C 1
ATOM 729 O O . LEU A 1 85 ? -5.667 -29.038 -20.152 1.00 50.78 85 LEU A O 1
ATOM 733 N N . PRO A 1 86 ? -5.244 -30.260 -18.306 1.00 58.78 86 PRO A N 1
ATOM 734 C CA . PRO A 1 86 ? -4.264 -31.109 -18.964 1.00 58.78 86 PRO A CA 1
ATOM 735 C C . PRO A 1 86 ? -4.982 -31.934 -20.032 1.00 58.78 86 PRO A C 1
ATOM 737 O O . PRO A 1 86 ? -6.006 -32.556 -19.743 1.00 58.78 86 PRO A O 1
ATOM 740 N N . ASN A 1 87 ? -4.455 -31.941 -21.253 1.00 46.53 87 ASN A N 1
ATOM 741 C CA . ASN A 1 87 ? -4.784 -33.011 -22.182 1.00 46.53 87 ASN A CA 1
ATOM 742 C C . ASN A 1 87 ? -4.028 -34.247 -21.682 1.00 46.53 87 ASN A C 1
ATOM 744 O O . ASN A 1 87 ? -2.816 -34.334 -21.868 1.00 46.53 87 ASN A O 1
ATOM 748 N N . ASP A 1 88 ? -4.730 -35.142 -20.990 1.00 52.44 88 ASP A N 1
ATOM 749 C CA . ASP A 1 88 ? -4.346 -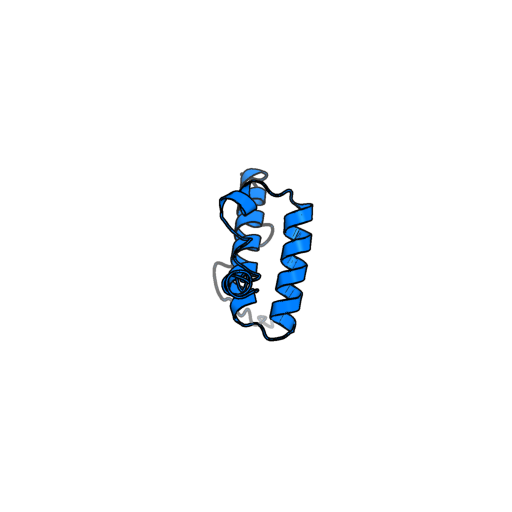36.553 -20.962 1.00 52.44 88 ASP A CA 1
ATOM 750 C C . ASP A 1 88 ? -4.393 -37.066 -22.411 1.00 52.44 88 ASP A C 1
ATOM 752 O O . ASP A 1 88 ? -5.474 -37.116 -23.002 1.00 52.44 88 ASP A O 1
ATOM 756 N N . ASP A 1 89 ? -3.218 -37.330 -22.988 1.00 53.16 89 ASP A N 1
ATOM 757 C CA . ASP A 1 89 ? -2.857 -38.563 -23.720 1.00 53.16 89 ASP A CA 1
ATOM 758 C C . ASP A 1 89 ? -1.364 -38.549 -24.109 1.00 53.16 89 ASP A C 1
ATOM 760 O O . ASP A 1 89 ? -0.912 -37.575 -24.761 1.00 53.16 89 ASP A O 1
#

Secondary structure (DSSP, 8-state):
---STTTT-----TTTT--HHHHHHS-HHHHHHHHHHHHHHHHTT-TTHHHHHHHHHHHHHHHHHHH-TT---SS----S---------

Sequence (89 aa):
MGFFSKLFKGSEDPYDKYTYDWLKKSPEEELDEEREKIRLRHCSGDERAMHHLDVIDREKNRRYKASHPDSEPGYPVHREHGWYLPNDD

Foldseek 3Di:
DDPDPPPPPPPPPLLPCLDPVNLVPDDPVVLVVVLVVLVVVVVVPDPVSVVSNVSSVVSVVVVVCVVCVPDDPPDPPCPDPDPDDDPDD

Radius of gyration: 20.96 Å; chains: 1; bounding box: 27×70×55 Å

Organism: NCBI:txid2606615